Protein AF-K2DMP3-F1 (afdb_monomer)

Secondary structure (DSSP, 8-state):
--HHHHHHHHHHHHHHHHHHHHHHHHHHHTTT---GGGHHHHHHHHHHHHHHHHHHHHHTTTTSSSS--SSHHHHHHHHHHHHHHHHHHHHHHHH--STT-PPPTTHHHHHHHHHHHHHHHHHHHHHHHHHHHHHHHHHTT----------TT--

Radius of gyration: 21.25 Å; Cα contacts (8 Å, |Δi|>4): 105; chains: 1; bounding box: 41×33×73 Å

pLDDT: mean 81.68, std 12.99, range [41.28, 95.75]

Mean predicted aligned error: 9.24 Å

Sequence (155 aa):
MTKIFRSFVVFLFDLSALVFAWVGGFLLRFNFDWPANFVSVMAWGLIFLLPAHAVACRIAGLYRGIWMFASLPDLKRVLRAVGLSTVALLVFIAFYRLEHQVVPRSLLVLYPMLMMLYMGGGRAAYRMWKEHRLYGGLIAQGKPVVIVGAGRGGA

Structure (mmCIF, N/CA/C/O backbone):
data_AF-K2DMP3-F1
#
_entry.id   AF-K2DMP3-F1
#
loop_
_atom_site.group_PDB
_atom_site.id
_atom_site.type_symbol
_atom_site.label_atom_id
_atom_site.label_alt_id
_atom_site.label_comp_id
_atom_site.label_asym_id
_atom_site.label_entity_id
_atom_site.label_seq_id
_atom_site.pdbx_PDB_ins_code
_atom_site.Cartn_x
_atom_site.Cartn_y
_atom_site.Cartn_z
_atom_site.occupancy
_atom_site.B_iso_or_equiv
_atom_site.auth_seq_id
_atom_site.auth_comp_id
_atom_site.auth_asym_id
_atom_site.auth_atom_id
_atom_site.pdbx_PDB_model_num
ATOM 1 N N . MET A 1 1 ? -26.287 0.561 8.536 1.00 57.09 1 MET A N 1
ATOM 2 C CA . MET A 1 1 ? -25.257 -0.060 7.665 1.00 57.09 1 MET A CA 1
ATOM 3 C C . MET A 1 1 ? -25.001 -1.482 8.134 1.00 57.09 1 MET A C 1
ATOM 5 O O . MET A 1 1 ? -24.601 -1.664 9.280 1.00 57.09 1 MET A O 1
ATOM 9 N N . THR A 1 2 ? -25.251 -2.473 7.281 1.00 73.00 2 THR A N 1
ATOM 10 C CA . THR A 1 2 ? -24.990 -3.890 7.573 1.00 73.00 2 THR A CA 1
ATOM 11 C C . THR A 1 2 ? -23.489 -4.129 7.795 1.00 73.00 2 THR A C 1
ATOM 13 O O . THR A 1 2 ? -22.647 -3.448 7.205 1.00 73.00 2 THR A O 1
ATOM 16 N N . LYS A 1 3 ? -23.126 -5.082 8.670 1.00 70.00 3 LYS A N 1
ATOM 17 C CA . LYS A 1 3 ? -21.716 -5.413 8.976 1.00 70.00 3 LYS A CA 1
ATOM 18 C C . LYS A 1 3 ? -20.908 -5.742 7.709 1.00 70.00 3 LYS A C 1
ATOM 20 O O . LYS A 1 3 ? -19.757 -5.337 7.604 1.00 70.00 3 LYS A O 1
ATOM 25 N N . ILE A 1 4 ? -21.552 -6.389 6.738 1.00 75.44 4 ILE A N 1
ATOM 26 C CA . ILE A 1 4 ? -20.982 -6.772 5.438 1.00 75.44 4 ILE A CA 1
ATOM 27 C C . ILE A 1 4 ? -20.533 -5.546 4.636 1.00 75.44 4 ILE A C 1
ATOM 29 O O . ILE A 1 4 ? -19.403 -5.514 4.157 1.00 75.44 4 ILE A O 1
ATOM 33 N N . PHE A 1 5 ? -21.372 -4.508 4.549 1.00 79.31 5 PHE A N 1
ATOM 34 C CA . PHE A 1 5 ? -21.039 -3.296 3.798 1.00 79.31 5 PHE A CA 1
ATOM 35 C C . PHE A 1 5 ? -19.808 -2.590 4.382 1.00 79.31 5 PHE A C 1
ATOM 37 O O . PHE A 1 5 ? -18.927 -2.150 3.652 1.00 79.31 5 PHE A O 1
ATOM 44 N N . ARG A 1 6 ? -19.697 -2.536 5.716 1.00 77.44 6 ARG A N 1
ATOM 45 C CA . ARG A 1 6 ? -18.525 -1.951 6.384 1.00 77.44 6 ARG A CA 1
ATOM 46 C C . ARG A 1 6 ? -17.246 -2.730 6.082 1.00 77.44 6 ARG A C 1
ATOM 48 O O . ARG A 1 6 ? -16.238 -2.117 5.756 1.00 77.44 6 ARG A O 1
ATOM 55 N N . SER A 1 7 ? -17.288 -4.060 6.159 1.00 79.25 7 SER A N 1
ATOM 56 C CA . SER A 1 7 ? -16.135 -4.901 5.814 1.00 79.25 7 SER A CA 1
ATOM 57 C C . SER A 1 7 ? -15.715 -4.738 4.356 1.00 79.25 7 SER A C 1
ATOM 59 O O . SER A 1 7 ? -14.522 -4.703 4.077 1.00 79.25 7 SER A O 1
ATOM 61 N N . PHE A 1 8 ? -16.678 -4.589 3.443 1.00 83.62 8 PHE A N 1
ATOM 62 C CA . PHE A 1 8 ? -16.402 -4.369 2.027 1.00 83.62 8 PHE A CA 1
ATOM 63 C C . PHE A 1 8 ? -15.705 -3.027 1.766 1.00 83.62 8 PHE A C 1
ATOM 65 O O . PHE A 1 8 ? -14.707 -2.985 1.055 1.00 83.62 8 PHE A O 1
ATOM 72 N N . VAL A 1 9 ? -16.158 -1.943 2.404 1.00 85.69 9 VAL A N 1
ATOM 73 C CA . VAL A 1 9 ? -15.503 -0.627 2.293 1.00 85.69 9 VAL A CA 1
ATOM 74 C C . VAL A 1 9 ? -14.067 -0.666 2.823 1.00 85.69 9 VAL A C 1
ATOM 76 O O . VAL A 1 9 ? -13.165 -0.132 2.186 1.00 85.69 9 VAL A O 1
ATOM 79 N N . VAL A 1 10 ? -13.826 -1.334 3.958 1.00 84.44 10 VAL A N 1
ATOM 80 C CA . VAL A 1 10 ? -12.463 -1.484 4.501 1.00 84.44 10 VAL A CA 1
ATOM 81 C C . VAL A 1 10 ? -11.589 -2.321 3.565 1.00 84.44 10 VAL A C 1
ATOM 83 O O . VAL A 1 10 ? -10.424 -1.998 3.368 1.00 84.44 10 VAL A O 1
ATOM 86 N N . PHE A 1 11 ? -12.148 -3.362 2.947 1.00 86.88 11 PHE A N 1
ATOM 87 C CA . PHE A 1 11 ? -11.437 -4.164 1.955 1.00 86.88 11 PHE A CA 1
ATOM 88 C C . PHE A 1 11 ? -11.033 -3.343 0.725 1.00 8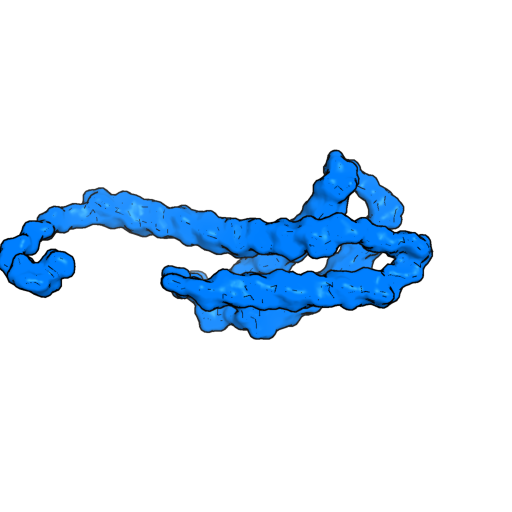6.88 11 PHE A C 1
ATOM 90 O O . PHE A 1 11 ? -9.885 -3.412 0.29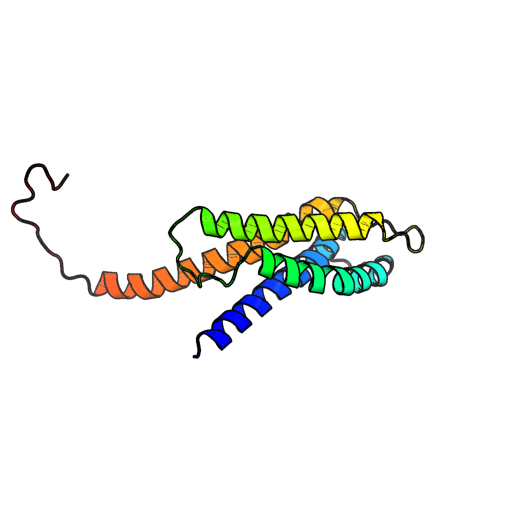8 1.00 86.88 11 PHE A O 1
ATOM 97 N N . LEU A 1 12 ? -11.936 -2.513 0.196 1.00 90.00 12 LEU A N 1
ATOM 98 C CA . LEU A 1 12 ? -11.617 -1.602 -0.905 1.00 90.00 12 LEU A CA 1
ATOM 99 C C . LEU A 1 12 ? -10.540 -0.579 -0.519 1.00 90.00 12 LEU A C 1
ATOM 101 O O . LEU A 1 12 ? -9.636 -0.322 -1.310 1.00 90.00 12 LEU A O 1
ATOM 105 N N . PHE A 1 13 ? -10.599 -0.036 0.700 1.00 90.38 13 PHE A N 1
ATOM 106 C CA . PHE A 1 13 ? -9.561 0.854 1.222 1.00 90.38 13 PHE A CA 1
ATOM 107 C C . PHE A 1 13 ? -8.192 0.157 1.275 1.00 90.38 13 PHE A C 1
ATOM 109 O O . PHE A 1 13 ? -7.194 0.710 0.815 1.00 90.38 13 PHE A O 1
ATOM 116 N N . ASP A 1 14 ? -8.137 -1.083 1.759 1.00 90.25 14 ASP A N 1
ATOM 117 C CA . ASP A 1 14 ? -6.892 -1.854 1.798 1.00 90.25 14 ASP A CA 1
ATOM 118 C C . ASP A 1 14 ? -6.365 -2.168 0.386 1.00 90.25 14 ASP A C 1
ATOM 120 O O . ASP A 1 14 ? -5.169 -2.048 0.140 1.00 90.25 14 ASP A O 1
ATOM 124 N N . LEU A 1 15 ? -7.240 -2.476 -0.579 1.00 92.50 15 LEU A N 1
ATOM 125 C CA . LEU A 1 15 ? -6.834 -2.639 -1.981 1.00 92.50 15 LEU A CA 1
ATOM 126 C C . LEU A 1 15 ? -6.292 -1.341 -2.589 1.00 92.50 15 LEU A C 1
ATOM 128 O O . LEU A 1 15 ? -5.300 -1.376 -3.317 1.00 92.50 15 LEU A O 1
ATOM 132 N N . SER A 1 16 ? -6.894 -0.191 -2.274 1.00 94.44 16 SER A N 1
ATOM 133 C CA . SER A 1 16 ? -6.366 1.099 -2.731 1.00 94.44 16 SER A CA 1
ATOM 134 C C . SER A 1 16 ? -4.990 1.414 -2.145 1.00 94.44 16 SER A C 1
ATOM 136 O O . SER A 1 16 ? -4.197 2.082 -2.806 1.00 94.44 16 SER A O 1
ATOM 138 N N . ALA A 1 17 ? -4.660 0.873 -0.966 1.00 94.06 17 ALA A N 1
ATOM 139 C CA . ALA A 1 17 ? -3.341 1.031 -0.361 1.00 94.06 17 ALA A CA 1
ATOM 140 C C . ALA A 1 17 ? -2.240 0.409 -1.226 1.00 94.06 17 ALA A C 1
ATOM 142 O O . ALA A 1 17 ? -1.161 0.984 -1.351 1.00 94.06 17 ALA A O 1
ATOM 143 N N . LEU A 1 18 ? -2.518 -0.736 -1.857 1.00 95.31 18 LEU A N 1
ATOM 144 C CA . LEU A 1 18 ? -1.595 -1.361 -2.800 1.00 95.31 18 LEU A CA 1
ATOM 145 C C . LEU A 1 18 ? -1.374 -0.489 -4.028 1.00 95.31 18 LEU A C 1
ATOM 147 O O . LEU A 1 18 ? -0.231 -0.267 -4.419 1.00 95.31 18 LEU A O 1
ATOM 151 N N . VAL A 1 19 ? -2.457 0.004 -4.634 1.00 95.19 19 VAL A N 1
ATOM 152 C CA . VAL A 1 19 ? -2.369 0.855 -5.829 1.00 95.19 19 VAL A CA 1
ATOM 153 C C . VAL A 1 19 ? -1.572 2.116 -5.503 1.00 95.19 19 VAL A C 1
ATOM 155 O O . VAL A 1 19 ? -0.656 2.474 -6.240 1.00 95.19 19 VAL A O 1
ATOM 158 N N . PHE A 1 20 ? -1.862 2.732 -4.356 1.00 95.75 20 PHE A N 1
ATOM 159 C CA . PHE A 1 20 ? -1.135 3.885 -3.843 1.00 95.75 20 PHE A CA 1
ATOM 160 C C . PHE A 1 20 ? 0.349 3.579 -3.610 1.00 95.75 20 PHE A C 1
ATOM 162 O O . PHE A 1 20 ? 1.201 4.340 -4.052 1.00 95.75 20 PHE A O 1
ATOM 169 N N . ALA A 1 21 ? 0.683 2.466 -2.954 1.00 95.50 21 ALA A N 1
ATOM 170 C CA . ALA A 1 21 ? 2.068 2.110 -2.662 1.00 95.50 21 ALA A CA 1
ATOM 171 C C . ALA A 1 21 ? 2.863 1.745 -3.922 1.00 95.50 21 ALA A C 1
ATOM 173 O O . ALA A 1 21 ? 4.036 2.098 -4.036 1.00 95.50 21 ALA A O 1
ATOM 174 N N . TRP A 1 22 ? 2.233 1.059 -4.875 1.00 94.81 22 TRP A N 1
ATOM 175 C CA . TRP A 1 22 ? 2.854 0.689 -6.139 1.00 94.81 22 TRP A CA 1
ATOM 176 C C . TRP A 1 22 ? 3.100 1.923 -7.004 1.00 94.81 22 TRP A C 1
ATOM 178 O O . TRP A 1 22 ? 4.250 2.269 -7.266 1.00 94.81 22 TRP A O 1
ATOM 188 N N . VAL A 1 23 ? 2.040 2.647 -7.371 1.00 93.69 23 VAL A N 1
ATOM 189 C CA . VAL A 1 23 ? 2.140 3.835 -8.231 1.00 93.69 23 VAL A CA 1
ATOM 190 C C . VAL A 1 23 ? 2.926 4.946 -7.537 1.00 93.69 23 VAL A C 1
ATOM 192 O O . VAL A 1 23 ? 3.832 5.521 -8.132 1.00 93.69 23 VAL A O 1
ATOM 195 N N . GLY A 1 24 ? 2.648 5.202 -6.258 1.00 93.25 24 GLY A N 1
ATOM 196 C CA . GLY A 1 24 ? 3.377 6.180 -5.453 1.00 93.25 24 GLY A CA 1
ATOM 197 C C . GLY A 1 24 ? 4.852 5.824 -5.287 1.00 93.25 24 GLY A C 1
ATOM 198 O O . GLY A 1 24 ? 5.694 6.716 -5.307 1.00 93.25 24 GLY A O 1
ATOM 199 N N . GLY A 1 25 ? 5.197 4.536 -5.207 1.00 93.56 25 GLY A N 1
ATOM 200 C CA . GLY A 1 25 ? 6.586 4.081 -5.192 1.00 93.56 25 GLY A CA 1
ATOM 201 C C . GLY A 1 25 ? 7.331 4.417 -6.486 1.00 93.56 25 GLY A C 1
ATOM 202 O O . GLY A 1 25 ? 8.477 4.864 -6.426 1.00 93.56 25 GLY A O 1
ATOM 203 N N . PHE A 1 26 ? 6.682 4.259 -7.645 1.00 91.88 26 PHE A N 1
ATOM 204 C CA . PHE A 1 26 ? 7.240 4.685 -8.933 1.00 91.88 26 PHE A CA 1
ATOM 205 C C . PHE A 1 26 ? 7.367 6.206 -9.007 1.00 91.88 26 PHE A C 1
ATOM 207 O O . PHE A 1 26 ? 8.450 6.702 -9.303 1.00 91.88 26 PHE A O 1
ATOM 214 N N . LEU A 1 27 ? 6.315 6.949 -8.661 1.00 92.56 27 LEU A N 1
ATOM 215 C CA . LEU A 1 27 ? 6.352 8.411 -8.678 1.00 92.56 27 LEU A CA 1
ATOM 216 C C . LEU A 1 27 ? 7.464 8.953 -7.772 1.00 92.56 27 LEU A C 1
ATOM 218 O O . LEU A 1 27 ? 8.297 9.721 -8.235 1.00 92.56 27 LEU A O 1
ATOM 222 N N . LEU A 1 28 ? 7.572 8.493 -6.523 1.00 92.62 28 LEU A N 1
ATOM 223 C CA . LEU A 1 28 ? 8.653 8.916 -5.624 1.00 92.62 28 LEU A CA 1
ATOM 224 C C . LEU A 1 28 ? 10.039 8.546 -6.163 1.00 92.62 28 LEU A C 1
ATOM 226 O O . LEU A 1 28 ? 10.989 9.309 -6.008 1.0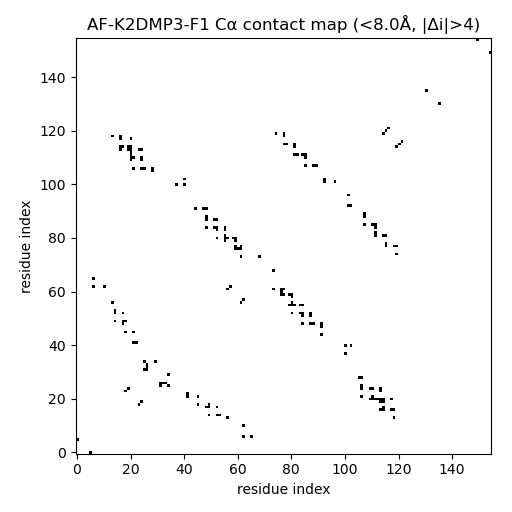0 92.62 28 LEU A O 1
ATOM 230 N N . ARG A 1 29 ? 10.169 7.393 -6.826 1.00 90.94 29 ARG A N 1
ATOM 231 C CA . ARG A 1 29 ? 11.436 6.954 -7.421 1.00 90.94 29 ARG A CA 1
ATOM 232 C C . ARG A 1 29 ? 11.861 7.805 -8.623 1.00 90.94 29 ARG A C 1
ATOM 234 O O . ARG A 1 29 ? 13.064 7.923 -8.875 1.00 90.94 29 ARG A O 1
ATOM 241 N N . PHE A 1 30 ? 10.907 8.359 -9.359 1.00 89.62 30 PHE A N 1
ATOM 242 C CA . PHE A 1 30 ? 11.141 9.184 -10.543 1.00 89.62 30 PHE A CA 1
ATOM 243 C C . PHE A 1 30 ? 10.893 10.679 -10.279 1.00 89.62 30 PHE A C 1
ATOM 245 O O . PHE A 1 30 ? 10.708 11.437 -11.217 1.00 89.62 30 PHE A O 1
ATOM 252 N N . ASN A 1 31 ? 10.931 11.133 -9.017 1.00 89.44 31 ASN A N 1
ATOM 253 C CA .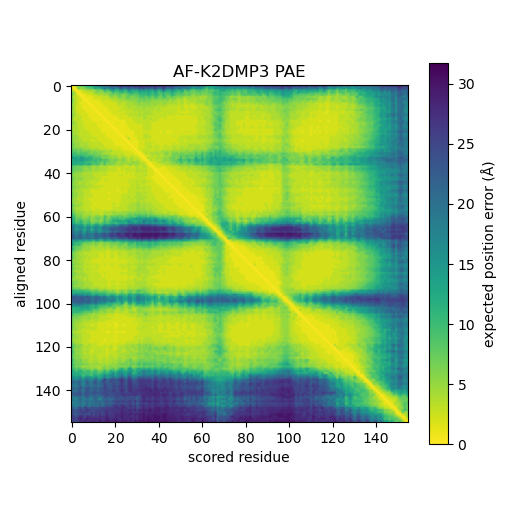 ASN A 1 31 ? 10.709 12.540 -8.635 1.00 89.44 31 ASN A CA 1
ATOM 254 C C . ASN A 1 31 ? 9.382 13.125 -9.158 1.00 89.44 31 ASN A C 1
ATOM 256 O O . ASN A 1 31 ? 9.326 14.271 -9.589 1.00 89.44 31 ASN A O 1
ATOM 260 N N . PHE A 1 32 ? 8.316 12.326 -9.109 1.00 89.88 32 PHE A N 1
ATOM 261 C CA . PHE A 1 32 ? 6.983 12.611 -9.651 1.00 89.88 32 PHE A CA 1
ATOM 262 C C . PHE A 1 32 ? 6.921 12.778 -11.173 1.00 89.88 32 PHE A C 1
ATOM 264 O O . PHE A 1 32 ? 5.881 13.176 -11.693 1.00 89.88 32 PHE A O 1
ATOM 271 N N . ASP A 1 33 ? 7.981 12.406 -11.888 1.00 89.81 33 ASP A N 1
ATOM 272 C CA . ASP A 1 33 ? 7.942 12.266 -13.337 1.00 89.81 33 ASP A CA 1
ATOM 273 C C . ASP A 1 33 ? 7.292 10.935 -13.740 1.00 89.81 33 ASP A C 1
ATOM 275 O O . ASP A 1 33 ? 7.399 9.929 -13.026 1.00 89.81 33 ASP A O 1
ATOM 279 N N . TRP A 1 34 ? 6.596 10.924 -14.878 1.00 84.75 34 TRP A N 1
ATOM 280 C CA . TRP A 1 34 ? 5.879 9.746 -15.359 1.00 84.75 34 TRP A CA 1
ATOM 281 C C . TRP A 1 34 ? 6.808 8.848 -16.189 1.00 84.75 34 TRP A C 1
ATOM 283 O O . TRP A 1 34 ? 7.184 9.204 -17.309 1.00 84.75 34 TRP A O 1
ATOM 293 N N . PRO A 1 35 ? 7.162 7.646 -15.703 1.00 83.56 35 PRO A N 1
ATOM 294 C CA . PRO A 1 35 ? 8.160 6.825 -16.366 1.00 83.56 35 PRO A CA 1
ATOM 295 C C . PRO A 1 35 ? 7.530 6.040 -17.527 1.00 83.56 35 PRO A C 1
ATOM 297 O O . PRO A 1 35 ? 7.132 4.889 -17.357 1.00 83.56 35 PRO A O 1
ATOM 300 N N . ALA A 1 36 ? 7.477 6.637 -18.723 1.00 84.56 36 ALA A N 1
ATOM 301 C CA . ALA A 1 36 ? 6.880 6.033 -19.926 1.00 84.56 36 ALA A CA 1
ATOM 302 C C . ALA A 1 36 ? 7.401 4.612 -20.214 1.00 84.56 36 ALA A C 1
ATOM 304 O O . ALA A 1 36 ? 6.627 3.712 -20.535 1.00 84.56 36 ALA A O 1
ATOM 305 N N . ASN A 1 37 ? 8.699 4.388 -19.996 1.00 85.12 37 ASN A N 1
ATOM 306 C CA . ASN A 1 37 ? 9.329 3.086 -20.201 1.00 85.12 37 ASN A CA 1
ATOM 307 C C . ASN A 1 37 ? 8.831 2.016 -19.222 1.00 85.12 37 ASN A C 1
ATOM 309 O O . ASN A 1 37 ? 8.851 0.850 -19.574 1.00 85.12 37 ASN A O 1
ATOM 313 N N . PHE A 1 38 ? 8.361 2.385 -18.027 1.00 85.81 38 PHE A N 1
ATOM 314 C CA . PHE A 1 38 ? 7.951 1.447 -16.976 1.00 85.81 38 PHE A CA 1
ATOM 315 C C . PHE A 1 38 ? 6.430 1.247 -16.893 1.00 85.81 38 PHE A C 1
ATOM 317 O O . PHE A 1 38 ? 5.962 0.513 -16.024 1.00 85.81 38 PHE A O 1
ATOM 324 N N . VAL A 1 39 ? 5.642 1.862 -17.783 1.00 87.38 39 VAL A N 1
ATOM 325 C CA . VAL A 1 39 ? 4.168 1.785 -17.758 1.00 87.38 39 VAL A CA 1
ATOM 326 C C . VAL A 1 39 ? 3.672 0.344 -17.893 1.00 87.38 39 VAL A C 1
ATOM 328 O O . VAL A 1 39 ? 2.769 -0.071 -17.168 1.00 87.38 39 VAL A O 1
ATOM 331 N N . SER A 1 40 ? 4.292 -0.442 -18.772 1.00 88.50 40 SER A N 1
ATOM 332 C CA . SER A 1 40 ? 3.998 -1.869 -18.949 1.00 88.50 40 SER A CA 1
ATOM 333 C C . SER A 1 40 ? 4.265 -2.654 -17.662 1.00 88.50 40 SER A C 1
ATOM 335 O O . SER A 1 40 ? 3.400 -3.398 -17.205 1.00 88.50 40 SER A O 1
ATOM 337 N N . VAL A 1 41 ? 5.412 -2.423 -17.017 1.00 89.00 41 VAL A N 1
ATOM 338 C CA . VAL A 1 41 ? 5.765 -3.033 -15.723 1.00 89.00 41 VAL A CA 1
ATOM 339 C C . VAL A 1 41 ? 4.787 -2.622 -14.624 1.00 89.00 41 VAL A C 1
ATOM 341 O O . VAL A 1 41 ? 4.377 -3.453 -13.815 1.00 89.00 41 VAL A O 1
ATOM 344 N N . MET A 1 42 ? 4.379 -1.351 -14.597 1.00 89.81 42 MET A N 1
ATOM 345 C CA . MET A 1 42 ? 3.396 -0.846 -13.642 1.00 89.81 42 MET A CA 1
ATOM 346 C C . MET A 1 42 ? 2.040 -1.533 -13.829 1.00 89.81 42 MET A C 1
ATOM 348 O O . MET A 1 42 ? 1.455 -1.972 -12.839 1.00 89.81 42 MET A O 1
ATOM 352 N N . ALA A 1 43 ? 1.570 -1.675 -15.071 1.00 91.44 43 ALA A N 1
ATOM 353 C CA . ALA A 1 43 ? 0.302 -2.323 -15.397 1.00 91.44 43 ALA A CA 1
ATOM 354 C C . ALA A 1 43 ? 0.317 -3.826 -15.071 1.00 91.44 43 ALA A C 1
ATOM 356 O O . ALA A 1 43 ? -0.549 -4.303 -14.336 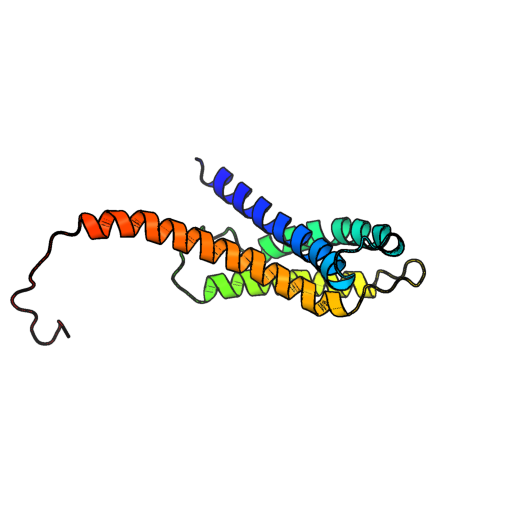1.00 91.44 43 ALA A O 1
ATOM 357 N N . TRP A 1 44 ? 1.329 -4.565 -15.538 1.00 90.75 44 TRP A N 1
ATOM 358 C CA . TRP A 1 44 ? 1.488 -5.991 -15.226 1.00 90.75 44 TRP A CA 1
ATOM 359 C C . TRP A 1 44 ? 1.680 -6.237 -13.730 1.00 90.75 44 TRP A C 1
ATOM 361 O O . TRP A 1 44 ? 1.110 -7.179 -13.177 1.00 90.75 44 TRP A O 1
ATOM 371 N N . GLY A 1 45 ? 2.420 -5.350 -13.064 1.00 90.62 45 GLY A N 1
ATOM 372 C CA . GLY A 1 45 ? 2.573 -5.350 -11.617 1.00 90.62 45 GLY A CA 1
ATOM 373 C C . GLY A 1 45 ? 1.231 -5.210 -10.909 1.00 90.62 45 GLY A C 1
ATOM 374 O O . GLY A 1 45 ? 0.940 -6.006 -10.028 1.00 90.62 45 GLY A O 1
ATOM 375 N N . LEU A 1 46 ? 0.364 -4.279 -11.320 1.00 93.06 46 LEU A N 1
ATOM 376 C CA . LEU A 1 46 ? -0.974 -4.147 -10.731 1.00 93.06 46 LEU A CA 1
ATOM 377 C C . LEU A 1 46 ? -1.830 -5.394 -10.955 1.00 93.06 46 LEU A C 1
ATOM 379 O O . LEU A 1 46 ? -2.446 -5.875 -10.006 1.00 93.06 46 LEU A O 1
ATOM 383 N N . ILE A 1 47 ? -1.839 -5.936 -12.175 1.00 93.94 47 ILE A N 1
ATOM 384 C CA . ILE A 1 47 ? -2.613 -7.138 -12.522 1.00 93.94 47 ILE A CA 1
ATOM 385 C C . ILE A 1 47 ? -2.198 -8.329 -11.649 1.00 93.94 47 ILE A C 1
ATOM 387 O O . ILE A 1 47 ? -3.055 -9.098 -11.219 1.00 93.94 47 ILE A O 1
ATOM 391 N N . PHE A 1 48 ? -0.905 -8.469 -11.349 1.00 93.56 48 PHE A N 1
ATOM 392 C CA . PHE A 1 48 ? -0.390 -9.554 -10.516 1.00 93.56 48 PHE A CA 1
ATOM 393 C C . PHE A 1 48 ? -0.533 -9.280 -9.009 1.00 93.56 48 PHE A C 1
ATOM 395 O O . PHE A 1 48 ? -0.964 -10.142 -8.240 1.00 93.56 48 PHE A O 1
ATOM 402 N N . LEU A 1 49 ? -0.176 -8.075 -8.565 1.00 93.1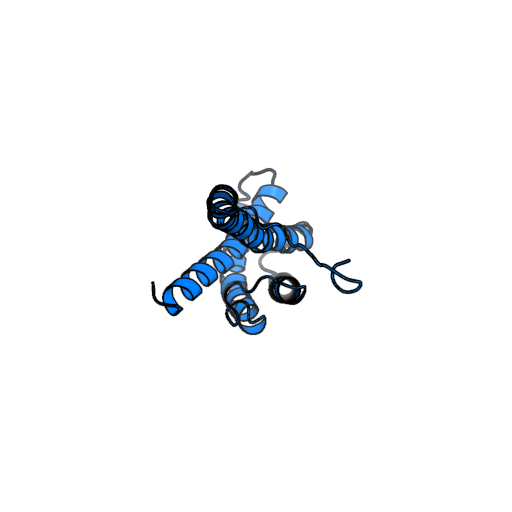9 49 LEU A N 1
ATOM 403 C CA . LEU A 1 49 ? -0.090 -7.728 -7.149 1.00 93.19 49 LEU A CA 1
ATOM 404 C C . LEU A 1 49 ? -1.468 -7.513 -6.518 1.00 93.19 49 LEU A C 1
ATOM 406 O O . LEU A 1 49 ? -1.648 -7.888 -5.362 1.00 93.19 49 LEU A O 1
ATOM 410 N N . LEU A 1 50 ? -2.455 -6.979 -7.249 1.00 93.75 50 LEU A N 1
ATOM 411 C CA . LEU A 1 50 ? -3.821 -6.796 -6.738 1.00 93.75 50 LEU A CA 1
ATOM 412 C C . LEU A 1 50 ? -4.453 -8.100 -6.221 1.00 93.75 50 LEU A C 1
ATOM 414 O O . LEU A 1 50 ? -4.838 -8.136 -5.048 1.00 93.75 50 LEU A O 1
ATOM 418 N N . PRO A 1 51 ? -4.561 -9.181 -7.022 1.00 94.69 51 PRO A N 1
ATOM 419 C CA . PRO A 1 51 ? -5.127 -10.434 -6.536 1.00 94.69 51 PRO A CA 1
ATOM 420 C C . PRO A 1 51 ? -4.252 -11.066 -5.449 1.00 94.69 51 PRO A C 1
ATOM 422 O O . PRO A 1 51 ? -4.787 -11.561 -4.455 1.00 94.69 51 PRO A O 1
ATOM 425 N N . ALA A 1 52 ? -2.921 -10.994 -5.570 1.00 93.75 52 ALA A N 1
ATOM 426 C CA . ALA A 1 52 ? -2.013 -11.519 -4.552 1.00 93.75 52 ALA A CA 1
ATOM 427 C C . ALA A 1 52 ? -2.216 -10.830 -3.191 1.00 93.75 52 ALA A C 1
ATOM 429 O O . ALA A 1 52 ? -2.285 -11.488 -2.151 1.00 93.75 52 ALA A O 1
ATOM 430 N N . HIS A 1 53 ? -2.385 -9.510 -3.188 1.00 93.31 53 HIS A N 1
ATOM 431 C CA . HIS A 1 53 ? -2.640 -8.741 -1.979 1.00 93.31 53 HIS A CA 1
ATOM 432 C C . HIS A 1 53 ? -4.054 -8.941 -1.434 1.00 93.31 53 HIS A C 1
ATOM 434 O O . HIS A 1 53 ? -4.225 -9.062 -0.223 1.00 93.31 53 HIS A O 1
ATOM 440 N N . ALA A 1 54 ? -5.064 -9.061 -2.300 1.00 92.00 54 ALA A N 1
ATOM 441 C CA . ALA A 1 54 ? -6.420 -9.415 -1.883 1.00 92.00 54 ALA A CA 1
ATOM 442 C C . ALA A 1 54 ? -6.428 -10.735 -1.089 1.00 92.00 54 ALA A C 1
ATOM 444 O O . ALA A 1 54 ? -7.038 -10.834 -0.017 1.00 92.00 54 ALA A O 1
ATOM 445 N N . VAL A 1 55 ? -5.692 -11.735 -1.583 1.00 92.75 55 VAL A N 1
ATOM 446 C CA . VAL A 1 55 ? -5.487 -13.017 -0.899 1.00 92.75 55 VAL A CA 1
ATOM 447 C C . VAL A 1 55 ? -4.683 -12.827 0.389 1.00 92.75 55 VAL A C 1
ATOM 449 O O . VAL A 1 55 ? -5.093 -13.334 1.435 1.00 92.75 55 VAL A O 1
ATOM 452 N N . ALA A 1 56 ? -3.602 -12.043 0.365 1.00 91.00 56 ALA A N 1
ATOM 453 C CA . ALA A 1 56 ? -2.793 -11.742 1.547 1.00 91.00 56 ALA A CA 1
ATOM 454 C C . ALA A 1 56 ? -3.614 -11.104 2.681 1.00 91.00 56 ALA A C 1
ATOM 456 O O . ALA A 1 56 ? -3.516 -11.537 3.828 1.00 91.00 56 ALA A O 1
ATOM 457 N N . CYS A 1 57 ? -4.476 -10.133 2.373 1.00 87.88 57 CYS A N 1
ATOM 458 C CA . CYS A 1 57 ? -5.376 -9.492 3.334 1.00 87.88 57 CYS A CA 1
ATOM 459 C C . CYS A 1 57 ? -6.380 -10.482 3.936 1.00 87.88 57 CYS A C 1
ATOM 461 O O . CYS A 1 57 ? -6.685 -10.425 5.134 1.00 87.88 57 CYS A O 1
ATOM 463 N N . ARG A 1 58 ? -6.862 -11.437 3.130 1.00 86.94 58 ARG A N 1
ATOM 464 C CA . ARG A 1 58 ? -7.754 -12.505 3.592 1.00 86.94 58 ARG A CA 1
ATOM 465 C C . ARG A 1 58 ? -7.035 -13.497 4.510 1.00 86.94 58 ARG A C 1
ATOM 467 O O . ARG A 1 58 ? -7.576 -13.817 5.567 1.00 86.94 58 ARG A O 1
ATOM 474 N N . ILE A 1 59 ? -5.820 -13.926 4.155 1.00 86.69 59 ILE A N 1
ATOM 475 C CA . ILE A 1 59 ? -4.975 -14.826 4.965 1.00 86.69 59 ILE A CA 1
ATOM 476 C C . ILE A 1 59 ? -4.568 -14.156 6.281 1.00 86.69 59 ILE A C 1
ATOM 478 O O . ILE A 1 59 ? -4.656 -14.763 7.348 1.00 86.69 59 ILE A O 1
ATOM 482 N N . ALA A 1 60 ? -4.182 -12.880 6.231 1.00 84.50 60 ALA A N 1
ATOM 483 C CA . ALA A 1 60 ? -3.841 -12.093 7.412 1.00 84.50 60 ALA A CA 1
ATOM 484 C C . ALA A 1 60 ? -5.045 -11.861 8.345 1.00 84.50 60 ALA A C 1
ATOM 486 O O . ALA A 1 60 ? -4.871 -11.454 9.495 1.00 84.50 60 ALA A O 1
ATOM 487 N N . GLY A 1 61 ? -6.266 -12.143 7.879 1.00 80.88 61 GLY A N 1
ATOM 488 C CA . GLY A 1 61 ? -7.475 -12.064 8.687 1.00 80.88 61 GLY A CA 1
ATOM 489 C C . GLY A 1 61 ? -7.830 -10.635 9.090 1.00 80.88 61 GLY A C 1
ATOM 490 O O . GLY A 1 61 ? -8.439 -10.453 10.147 1.00 80.88 61 GLY A O 1
ATOM 491 N N . LEU A 1 62 ? -7.481 -9.637 8.263 1.00 73.94 62 LEU A N 1
ATOM 492 C CA . LEU A 1 62 ? -7.720 -8.208 8.530 1.00 73.94 62 LEU A CA 1
ATOM 493 C C . LEU A 1 62 ? -9.188 -7.897 8.867 1.00 73.94 62 LEU A C 1
ATOM 495 O O . LEU A 1 62 ? -9.477 -6.969 9.614 1.00 73.94 62 LEU A O 1
ATOM 499 N N . TYR A 1 63 ? -10.116 -8.709 8.357 1.00 71.38 63 TYR A N 1
ATOM 500 C CA . TYR A 1 63 ? -11.559 -8.477 8.459 1.00 71.38 63 TYR A CA 1
ATOM 501 C C . TYR A 1 63 ? -12.257 -9.292 9.556 1.00 71.38 63 TYR A C 1
ATOM 503 O O . TYR A 1 63 ? -13.452 -9.105 9.778 1.00 71.38 63 TYR A O 1
ATOM 511 N N . ARG A 1 64 ? -11.548 -10.196 10.255 1.00 64.50 64 ARG A N 1
ATOM 512 C CA . ARG A 1 64 ? -12.148 -11.102 11.262 1.00 64.50 64 ARG A CA 1
ATOM 513 C C . ARG A 1 64 ? -12.450 -10.441 12.611 1.00 64.50 64 ARG A C 1
ATOM 515 O O . ARG A 1 64 ? -13.092 -11.050 13.456 1.00 64.50 64 ARG A O 1
ATOM 522 N N . GLY A 1 65 ? -12.034 -9.197 12.811 1.00 58.59 65 GLY A N 1
ATOM 523 C CA . GLY A 1 65 ? -12.344 -8.427 14.008 1.00 58.59 65 GLY A CA 1
ATOM 524 C C . GLY A 1 65 ? -12.349 -6.960 13.648 1.00 58.59 65 GLY A C 1
ATOM 525 O O . GLY A 1 65 ? -11.305 -6.321 13.695 1.00 58.59 65 GLY A O 1
ATOM 526 N N . ILE A 1 66 ? -13.507 -6.451 13.225 1.00 58.78 66 ILE A N 1
ATOM 527 C CA . ILE A 1 66 ? -13.695 -5.044 12.873 1.00 58.78 66 ILE A CA 1
ATOM 528 C C . ILE A 1 66 ? -13.333 -4.209 14.108 1.00 58.78 66 ILE A C 1
ATOM 530 O O . ILE A 1 66 ? -14.140 -4.055 15.020 1.00 58.78 66 ILE A O 1
ATOM 534 N N . TRP A 1 67 ? -12.113 -3.669 14.111 1.00 57.78 67 TRP A N 1
ATOM 535 C CA . TRP A 1 67 ? -11.746 -2.478 14.868 1.00 57.78 67 TRP A CA 1
ATOM 536 C C . TRP A 1 67 ? -11.807 -2.577 16.402 1.00 57.78 67 TRP A C 1
ATOM 538 O O . TRP A 1 67 ? -12.043 -1.570 17.068 1.00 57.78 67 TRP A O 1
ATOM 548 N N . MET A 1 68 ? -11.546 -3.750 16.991 1.00 46.28 68 MET A N 1
ATOM 549 C CA . MET A 1 68 ? -11.285 -3.828 18.436 1.00 46.28 68 MET A CA 1
ATOM 550 C C . MET A 1 68 ? -9.804 -3.531 18.701 1.00 46.28 68 MET A C 1
ATOM 552 O O . MET A 1 68 ? -8.966 -4.418 18.851 1.00 46.28 68 MET A O 1
ATOM 556 N N . PHE A 1 69 ? -9.472 -2.245 18.665 1.00 43.41 69 PHE A N 1
ATOM 557 C CA . PHE A 1 69 ? -8.151 -1.741 18.998 1.00 43.41 69 PHE A CA 1
ATOM 558 C C . PHE A 1 69 ? -7.947 -1.762 20.522 1.00 43.41 69 PHE A C 1
ATOM 560 O O . PHE A 1 69 ? -8.365 -0.845 21.223 1.00 43.41 69 PHE A O 1
ATOM 567 N N . ALA A 1 70 ? -7.250 -2.780 21.019 1.00 41.28 70 ALA A N 1
ATOM 568 C CA . ALA A 1 70 ? -6.587 -2.712 22.322 1.00 41.28 70 ALA A CA 1
ATOM 569 C C . ALA A 1 70 ? -5.127 -3.205 22.293 1.00 41.28 70 ALA A C 1
ATOM 571 O O . ALA A 1 70 ? -4.456 -3.115 23.313 1.00 41.28 70 ALA A O 1
ATOM 572 N N . SER A 1 71 ? -4.601 -3.755 21.184 1.00 57.31 71 SER A N 1
ATOM 573 C CA . SER A 1 71 ? -3.377 -4.562 21.296 1.00 57.31 71 SER A CA 1
ATOM 574 C C . SER A 1 71 ? -2.537 -4.740 20.014 1.00 57.31 71 SER A C 1
ATOM 576 O O . SER A 1 71 ? -3.016 -4.623 18.883 1.00 57.31 71 SER A O 1
ATOM 578 N N . LEU A 1 72 ? -1.272 -5.138 20.233 1.00 63.12 72 LEU A N 1
ATOM 579 C CA . LEU A 1 72 ? -0.281 -5.699 19.290 1.00 63.12 72 LEU A CA 1
ATOM 580 C C . LEU A 1 72 ? -0.817 -6.608 18.147 1.00 63.12 72 LEU A C 1
ATOM 582 O O . LEU A 1 72 ? -0.185 -6.644 17.089 1.00 63.12 72 LEU A O 1
ATOM 586 N N . PRO A 1 73 ? -1.919 -7.377 18.291 1.00 71.31 73 PRO A N 1
ATOM 587 C CA . PRO A 1 73 ? -2.449 -8.239 17.241 1.00 71.31 73 PRO A CA 1
ATOM 588 C C . PRO A 1 73 ? -2.889 -7.522 15.965 1.00 71.31 73 PRO A C 1
ATOM 590 O O . PRO A 1 73 ? -2.733 -8.114 14.902 1.00 71.31 73 PRO A O 1
ATOM 593 N N . ASP A 1 74 ? -3.419 -6.295 16.021 1.00 75.88 74 ASP A N 1
ATOM 594 C CA . ASP A 1 74 ? -3.848 -5.597 14.795 1.00 75.88 74 ASP A CA 1
ATOM 595 C C . ASP A 1 74 ? -2.644 -5.186 13.941 1.00 75.88 74 ASP A C 1
ATOM 597 O O . ASP A 1 74 ? -2.570 -5.510 12.755 1.00 75.88 74 ASP A O 1
ATOM 601 N N . LEU A 1 75 ? -1.620 -4.625 14.591 1.00 77.12 75 LEU A N 1
ATOM 602 C CA . LEU A 1 75 ? -0.339 -4.334 13.956 1.00 77.12 75 LEU A CA 1
ATOM 603 C C . LEU A 1 75 ? 0.290 -5.605 13.368 1.00 77.12 75 LEU A C 1
ATOM 605 O O . LEU A 1 75 ? 0.738 -5.593 12.227 1.00 77.12 75 LEU A O 1
ATOM 609 N N . LYS A 1 76 ? 0.255 -6.733 14.094 1.00 83.19 76 LYS A N 1
ATOM 610 C CA . LYS A 1 76 ? 0.725 -8.031 13.573 1.00 83.19 76 LYS A CA 1
ATOM 611 C C . LYS A 1 76 ? -0.037 -8.471 12.320 1.00 83.19 76 LYS A C 1
ATOM 613 O O . LYS A 1 76 ? 0.571 -9.068 11.435 1.00 83.19 76 LYS A O 1
ATOM 618 N N . ARG A 1 77 ? -1.343 -8.208 12.220 1.00 86.44 77 ARG A N 1
ATOM 619 C CA . ARG A 1 77 ? -2.137 -8.535 11.022 1.00 86.44 77 ARG A CA 1
ATOM 620 C C . ARG A 1 77 ? -1.746 -7.658 9.837 1.00 86.44 77 ARG A C 1
ATOM 622 O O . ARG A 1 77 ? -1.518 -8.201 8.760 1.00 86.44 77 ARG A O 1
ATOM 629 N N . VAL A 1 78 ? -1.608 -6.345 10.039 1.00 88.12 78 VAL A N 1
ATOM 630 C CA . VAL A 1 78 ? -1.132 -5.424 8.991 1.00 88.12 78 VAL A CA 1
ATOM 631 C C . VAL A 1 78 ? 0.269 -5.825 8.535 1.00 88.12 78 VAL A C 1
ATOM 633 O O . VAL A 1 78 ? 0.482 -6.019 7.344 1.00 88.12 78 VAL A O 1
ATOM 636 N N . LEU A 1 79 ? 1.194 -6.073 9.466 1.00 89.88 79 LEU A N 1
ATOM 637 C CA . LEU A 1 79 ? 2.547 -6.540 9.153 1.00 89.88 79 LEU A CA 1
ATOM 638 C C . LEU A 1 79 ? 2.545 -7.855 8.365 1.00 89.88 79 LEU A C 1
ATOM 640 O O . LEU A 1 79 ? 3.304 -7.990 7.412 1.00 89.88 79 LEU A O 1
ATOM 644 N N . ARG A 1 80 ? 1.673 -8.813 8.709 1.00 90.94 80 ARG A N 1
ATOM 645 C CA . ARG A 1 80 ? 1.513 -10.054 7.933 1.00 90.94 80 ARG A CA 1
ATOM 646 C C . ARG A 1 80 ? 1.005 -9.784 6.518 1.00 90.94 80 ARG A C 1
ATOM 648 O O . ARG A 1 80 ? 1.546 -10.358 5.581 1.00 90.94 80 ARG A O 1
ATOM 655 N N . ALA A 1 81 ? 0.003 -8.921 6.348 1.00 91.44 81 ALA A N 1
ATOM 656 C CA . ALA A 1 81 ? -0.523 -8.573 5.026 1.00 91.44 81 ALA A CA 1
ATOM 657 C C . ALA A 1 81 ? 0.528 -7.858 4.159 1.00 91.44 81 ALA A C 1
ATOM 659 O O . ALA A 1 81 ? 0.713 -8.214 2.996 1.00 91.44 81 ALA A O 1
ATOM 660 N N . VAL A 1 82 ? 1.256 -6.901 4.742 1.00 93.25 82 VAL A N 1
ATOM 661 C CA . VAL A 1 82 ? 2.357 -6.181 4.084 1.00 93.25 82 VAL A CA 1
ATOM 662 C C . VAL A 1 82 ? 3.493 -7.139 3.732 1.00 93.25 82 VAL A C 1
ATOM 664 O O . VAL A 1 82 ? 3.960 -7.137 2.596 1.00 93.25 82 VAL A O 1
ATOM 667 N N . GLY A 1 83 ? 3.896 -8.008 4.661 1.00 93.81 83 GLY A N 1
ATOM 668 C CA . GLY A 1 83 ? 4.939 -9.008 4.440 1.00 93.81 83 GLY A CA 1
ATOM 669 C C . GLY A 1 83 ? 4.586 -9.974 3.310 1.00 93.81 83 GLY A C 1
ATOM 670 O O . GLY A 1 83 ? 5.369 -10.132 2.379 1.00 93.81 83 GLY A O 1
ATOM 671 N N . LEU A 1 84 ? 3.378 -10.544 3.323 1.00 94.25 84 LEU A N 1
ATOM 672 C CA . LEU A 1 84 ? 2.891 -11.412 2.244 1.00 94.25 84 LEU A CA 1
ATOM 673 C C . LEU A 1 84 ? 2.833 -10.679 0.897 1.00 94.25 84 LEU A C 1
ATOM 675 O O . LEU A 1 84 ? 3.241 -11.232 -0.121 1.00 94.25 84 LEU A O 1
ATOM 679 N N . SER A 1 85 ? 2.390 -9.419 0.884 1.00 92.75 85 SER A N 1
ATOM 680 C CA . SER A 1 85 ? 2.392 -8.614 -0.339 1.00 92.75 85 SER A CA 1
ATOM 681 C C . SER A 1 85 ? 3.802 -8.295 -0.838 1.00 92.75 85 SER A C 1
ATOM 683 O O . SER A 1 85 ? 4.012 -8.202 -2.042 1.00 92.75 85 SER A O 1
ATOM 685 N N . THR A 1 86 ? 4.766 -8.140 0.068 1.00 93.19 86 THR A N 1
ATOM 686 C CA . THR A 1 86 ? 6.176 -7.907 -0.273 1.00 93.19 86 THR A CA 1
ATOM 687 C C . THR A 1 86 ? 6.810 -9.169 -0.845 1.00 93.19 86 THR A C 1
ATOM 689 O O . THR A 1 86 ? 7.553 -9.099 -1.817 1.00 93.19 86 THR A O 1
ATOM 692 N N . VAL A 1 87 ? 6.466 -10.342 -0.308 1.00 94.69 87 VAL A N 1
ATOM 693 C CA . VAL A 1 87 ? 6.858 -11.629 -0.899 1.00 94.69 87 VAL A CA 1
ATOM 694 C C . VAL A 1 87 ? 6.272 -11.771 -2.303 1.00 94.69 87 VAL A C 1
ATOM 696 O O . VAL A 1 87 ? 6.997 -12.143 -3.220 1.00 94.69 87 VAL A O 1
ATOM 699 N N . ALA A 1 88 ? 5.003 -11.405 -2.511 1.00 93.56 88 ALA A N 1
ATOM 700 C CA . ALA A 1 88 ? 4.408 -11.390 -3.848 1.00 93.56 88 ALA A CA 1
ATOM 701 C C . ALA A 1 88 ? 5.155 -10.443 -4.805 1.00 93.56 88 ALA A C 1
ATOM 703 O O . ALA A 1 88 ? 5.382 -10.801 -5.957 1.00 93.56 88 ALA A O 1
ATOM 704 N N . LEU A 1 89 ? 5.607 -9.280 -4.324 1.00 92.62 89 LEU A N 1
ATOM 705 C CA . LEU A 1 89 ? 6.464 -8.376 -5.094 1.00 92.62 89 LEU A CA 1
ATOM 706 C C . LEU A 1 89 ? 7.819 -9.007 -5.444 1.00 92.62 89 LEU A C 1
ATOM 708 O O . LEU A 1 89 ? 8.263 -8.894 -6.582 1.00 92.62 89 LEU A O 1
ATOM 712 N N . LEU A 1 90 ? 8.470 -9.697 -4.506 1.00 92.06 90 LEU A N 1
ATOM 713 C CA . LEU A 1 90 ? 9.731 -10.398 -4.772 1.00 92.06 90 LEU A CA 1
ATOM 714 C C . LEU A 1 90 ? 9.559 -11.493 -5.827 1.00 92.06 90 LEU A C 1
ATOM 716 O O . LEU A 1 90 ? 10.380 -11.602 -6.735 1.00 92.06 90 LEU A O 1
ATOM 720 N N . VAL A 1 91 ? 8.473 -12.264 -5.734 1.00 91.75 91 VAL A N 1
ATOM 721 C CA . VAL A 1 91 ? 8.102 -13.268 -6.739 1.00 91.75 91 VAL A CA 1
ATOM 722 C C . VAL A 1 91 ? 7.883 -12.590 -8.090 1.00 91.75 91 VAL A C 1
ATOM 724 O O . VAL A 1 91 ? 8.492 -12.998 -9.074 1.00 91.75 91 VAL A O 1
ATOM 727 N N . PHE A 1 92 ? 7.098 -11.512 -8.138 1.00 90.50 92 PHE A N 1
ATOM 728 C CA . PHE A 1 92 ? 6.882 -10.749 -9.365 1.00 90.50 92 PHE A CA 1
ATOM 729 C C . PHE A 1 92 ? 8.209 -10.311 -9.993 1.00 90.50 92 PHE A C 1
ATOM 731 O O . PHE A 1 92 ? 8.445 -10.599 -11.156 1.00 90.50 92 PHE A O 1
ATOM 738 N N . ILE A 1 93 ? 9.118 -9.712 -9.223 1.00 89.06 93 ILE A N 1
ATOM 739 C CA . ILE A 1 93 ? 10.426 -9.256 -9.720 1.00 89.06 93 ILE A CA 1
ATOM 740 C C . ILE A 1 93 ? 11.299 -10.423 -10.207 1.00 89.06 93 ILE A C 1
ATOM 742 O O . ILE A 1 93 ? 12.032 -10.272 -11.180 1.00 89.06 93 ILE A O 1
ATOM 746 N N . ALA A 1 94 ? 11.242 -11.583 -9.548 1.00 87.06 94 ALA A N 1
ATOM 747 C CA . ALA A 1 94 ? 12.039 -12.748 -9.927 1.00 87.06 94 ALA A CA 1
ATOM 748 C C . ALA A 1 94 ? 11.603 -13.349 -11.276 1.00 87.06 94 ALA A C 1
ATOM 750 O O . ALA A 1 94 ? 12.457 -13.751 -12.073 1.00 87.06 94 ALA A O 1
ATOM 751 N N . PHE A 1 95 ? 10.290 -13.397 -11.526 1.00 84.75 95 PHE A N 1
ATOM 752 C CA . PHE A 1 95 ? 9.706 -13.963 -12.745 1.00 84.75 95 PHE A CA 1
ATOM 753 C C . PHE A 1 95 ? 9.564 -12.945 -13.879 1.00 84.75 95 PHE A C 1
ATOM 755 O O . PHE A 1 95 ? 9.639 -13.312 -15.052 1.00 84.75 95 PHE A O 1
ATOM 762 N N . TYR A 1 96 ? 9.377 -11.667 -13.556 1.00 82.00 96 TYR A N 1
ATOM 763 C CA . TYR A 1 96 ? 9.209 -10.612 -14.543 1.00 82.00 96 TYR A CA 1
ATOM 764 C C . TYR A 1 96 ? 10.564 -10.254 -15.165 1.00 82.00 96 TYR A C 1
ATOM 766 O O . TYR A 1 96 ? 11.337 -9.459 -14.634 1.00 82.00 96 TYR A O 1
ATOM 774 N N . ARG A 1 97 ? 10.857 -10.875 -16.312 1.00 71.06 97 ARG A N 1
ATOM 775 C CA . ARG A 1 97 ? 12.049 -10.620 -17.140 1.00 71.06 97 ARG A CA 1
ATOM 776 C C . ARG A 1 97 ? 11.692 -10.184 -18.560 1.00 71.06 97 ARG A C 1
ATOM 778 O O . ARG A 1 97 ? 12.365 -10.561 -19.515 1.00 71.06 97 ARG A O 1
ATOM 785 N N . LEU A 1 98 ? 10.619 -9.415 -18.710 1.00 61.81 98 LEU A N 1
ATOM 786 C CA . LEU A 1 98 ? 10.272 -8.826 -19.999 1.00 61.81 98 LEU A CA 1
ATOM 787 C C . LEU A 1 98 ? 11.265 -7.700 -20.335 1.00 61.81 98 LEU A C 1
ATOM 789 O O . LEU A 1 98 ? 11.440 -6.758 -19.564 1.00 61.81 98 LEU A O 1
ATOM 793 N N . GLU A 1 99 ? 11.942 -7.845 -21.477 1.00 58.44 99 GLU A N 1
ATOM 794 C CA . GLU A 1 99 ? 12.687 -6.781 -22.175 1.00 58.44 99 GLU A CA 1
ATOM 795 C C . GLU A 1 99 ? 13.808 -6.083 -21.379 1.00 58.44 99 GLU A C 1
ATOM 797 O O . GLU A 1 99 ? 14.045 -4.890 -21.541 1.00 58.44 99 GLU A O 1
ATOM 802 N N . HIS A 1 100 ? 14.520 -6.801 -20.500 1.00 57.56 100 HIS A N 1
ATOM 803 C CA . HIS A 1 100 ? 15.601 -6.245 -19.659 1.00 57.56 100 HIS A CA 1
ATOM 804 C C . HIS A 1 100 ? 15.187 -5.097 -18.718 1.00 57.56 100 HIS A C 1
ATOM 806 O O . HIS A 1 100 ? 16.038 -4.527 -18.028 1.00 57.56 100 HIS A O 1
ATOM 812 N N . GLN A 1 101 ? 13.895 -4.777 -18.622 1.00 65.62 101 GLN A N 1
ATOM 813 C CA . GLN A 1 101 ? 13.410 -3.744 -17.722 1.00 65.62 101 GLN A CA 1
ATOM 814 C C . GLN A 1 101 ? 13.288 -4.294 -16.307 1.00 65.62 101 GLN A C 1
ATOM 816 O O . GLN A 1 101 ? 12.304 -4.919 -15.912 1.00 65.62 101 GLN A O 1
ATOM 821 N N . VAL A 1 102 ? 14.337 -4.060 -15.527 1.00 74.88 102 VAL A N 1
ATOM 822 C CA . VAL A 1 102 ? 14.390 -4.469 -14.127 1.00 74.88 102 VAL A CA 1
ATOM 823 C C . VAL A 1 102 ? 13.605 -3.468 -13.285 1.00 74.88 102 VAL A C 1
ATOM 825 O O . VAL A 1 102 ? 13.877 -2.266 -13.316 1.00 74.88 102 VAL A O 1
ATOM 828 N N . VAL A 1 103 ? 12.657 -3.968 -12.487 1.00 80.44 103 VAL A N 1
ATOM 829 C CA . VAL A 1 103 ? 11.959 -3.164 -11.475 1.00 80.44 103 VAL A CA 1
ATOM 830 C C . VAL A 1 103 ? 12.998 -2.458 -10.588 1.00 80.44 103 VAL A C 1
ATOM 832 O O . VAL A 1 103 ? 13.879 -3.129 -10.037 1.00 80.44 103 VAL A O 1
ATOM 835 N N . PRO A 1 104 ? 12.924 -1.124 -10.412 1.00 84.44 104 PRO A N 1
ATOM 836 C CA . PRO A 1 104 ? 13.863 -0.400 -9.564 1.00 84.44 104 PRO A CA 1
ATOM 837 C C . PRO A 1 104 ? 13.934 -1.001 -8.154 1.00 84.44 104 PRO A C 1
ATOM 839 O O . PRO A 1 104 ? 12.929 -1.071 -7.451 1.00 84.44 104 PRO A O 1
ATOM 842 N N . ARG A 1 105 ? 15.133 -1.397 -7.699 1.00 86.50 105 ARG A N 1
ATOM 843 C CA . ARG A 1 105 ? 15.335 -2.059 -6.389 1.00 86.50 105 ARG A CA 1
ATOM 844 C C . ARG A 1 105 ? 14.821 -1.239 -5.200 1.00 86.50 105 ARG A C 1
ATOM 846 O O . ARG A 1 105 ? 14.451 -1.804 -4.180 1.00 86.50 105 ARG A O 1
ATOM 853 N N . SER A 1 106 ? 14.746 0.082 -5.344 1.00 90.25 106 SER A N 1
ATOM 854 C CA . SER A 1 106 ? 14.141 1.002 -4.374 1.00 90.25 106 SER A CA 1
ATOM 855 C C . SER A 1 106 ? 12.677 0.679 -4.053 1.00 90.25 106 SER A C 1
ATOM 857 O O . SER A 1 106 ? 12.242 0.908 -2.927 1.00 90.25 106 SER A O 1
ATOM 859 N N . LEU A 1 107 ? 11.918 0.118 -5.006 1.00 90.38 107 LEU A N 1
ATOM 860 C CA . LEU A 1 107 ? 10.526 -0.289 -4.786 1.00 90.38 107 LEU A CA 1
ATOM 861 C C . LEU A 1 107 ? 10.409 -1.397 -3.738 1.00 90.38 107 LEU A C 1
ATOM 863 O O . LEU A 1 107 ? 9.395 -1.448 -3.057 1.00 90.38 107 LEU A O 1
ATOM 867 N N . LEU A 1 108 ? 11.447 -2.218 -3.531 1.00 90.50 108 LEU A N 1
ATOM 868 C CA . LEU A 1 108 ? 11.454 -3.238 -2.475 1.00 90.50 108 LEU A CA 1
ATOM 869 C C . LEU A 1 108 ? 11.324 -2.641 -1.072 1.00 90.50 108 LEU A C 1
ATOM 871 O O . LEU A 1 108 ? 10.808 -3.302 -0.177 1.00 90.50 108 LEU A O 1
ATOM 875 N N . VAL A 1 109 ? 11.783 -1.402 -0.886 1.00 93.25 109 VAL A N 1
ATOM 876 C CA . VAL A 1 109 ? 11.699 -0.684 0.391 1.00 93.25 109 VAL A CA 1
ATOM 877 C C . VAL A 1 109 ? 10.508 0.271 0.389 1.00 93.25 109 VAL A C 1
ATOM 879 O O . VAL A 1 109 ? 9.728 0.283 1.339 1.00 93.25 109 VAL A O 1
ATOM 882 N N . LEU A 1 110 ? 10.325 1.037 -0.692 1.00 93.88 110 LEU A N 1
ATOM 883 C CA . LEU A 1 110 ? 9.247 2.024 -0.789 1.00 93.88 110 LEU A CA 1
ATOM 884 C C . LEU A 1 110 ? 7.863 1.377 -0.737 1.00 93.88 110 LEU A C 1
ATOM 886 O O . LEU A 1 110 ? 6.993 1.877 -0.031 1.00 93.88 110 LEU A O 1
ATOM 890 N N . TYR A 1 111 ? 7.662 0.254 -1.429 1.00 93.62 111 TYR A N 1
ATOM 891 C CA . TYR A 1 111 ? 6.370 -0.423 -1.486 1.00 93.62 111 TYR A CA 1
ATOM 892 C C . TYR A 1 111 ? 5.849 -0.839 -0.096 1.00 93.62 111 TYR A C 1
ATOM 894 O O . TYR A 1 111 ? 4.787 -0.349 0.296 1.00 93.62 111 TYR A O 1
ATOM 902 N N . PRO A 1 112 ? 6.564 -1.662 0.704 1.00 94.44 112 PRO A N 1
ATOM 903 C CA . PRO A 1 112 ? 6.081 -2.034 2.033 1.00 94.44 112 PRO A CA 1
ATOM 904 C C . PRO A 1 112 ? 5.971 -0.842 2.984 1.00 94.44 112 PRO A C 1
ATOM 906 O O . PRO A 1 112 ? 5.061 -0.815 3.812 1.00 94.44 112 PRO A O 1
ATOM 909 N N . MET A 1 113 ? 6.862 0.149 2.866 1.00 94.94 113 MET A N 1
ATOM 910 C CA . MET A 1 113 ? 6.837 1.340 3.714 1.00 94.94 113 MET A CA 1
ATOM 911 C C . MET A 1 113 ? 5.585 2.188 3.458 1.00 94.94 113 MET A C 1
ATOM 913 O O . MET A 1 113 ? 4.883 2.543 4.405 1.00 94.94 113 MET A O 1
ATOM 917 N N . LEU A 1 114 ? 5.259 2.454 2.189 1.00 94.88 114 LEU A N 1
ATOM 918 C CA . LEU A 1 114 ? 4.054 3.188 1.796 1.00 94.88 114 LEU A CA 1
ATOM 919 C C . LEU A 1 114 ? 2.782 2.417 2.147 1.00 94.88 114 LEU A C 1
ATOM 921 O O . LEU A 1 114 ? 1.829 3.014 2.644 1.00 94.88 114 LEU A O 1
ATOM 925 N N . MET A 1 115 ? 2.770 1.096 1.953 1.00 93.81 115 MET A N 1
ATOM 926 C CA . MET A 1 115 ? 1.638 0.260 2.356 1.00 93.81 115 MET A CA 1
ATOM 927 C C . MET A 1 115 ? 1.415 0.308 3.869 1.00 93.81 115 MET A C 1
ATOM 929 O O . MET A 1 115 ? 0.283 0.498 4.310 1.00 93.81 115 MET A O 1
ATOM 933 N N . MET A 1 116 ? 2.477 0.182 4.675 1.00 92.12 116 MET A N 1
ATOM 934 C CA . MET A 1 116 ? 2.375 0.320 6.130 1.00 92.12 116 MET A CA 1
ATOM 935 C C . MET A 1 116 ? 1.867 1.699 6.534 1.00 92.12 116 MET A C 1
ATOM 937 O O . MET A 1 116 ? 0.982 1.791 7.385 1.00 92.12 116 MET A O 1
ATOM 941 N N . LEU A 1 117 ? 2.392 2.759 5.918 1.00 92.50 117 LEU A N 1
ATOM 942 C CA . LEU A 1 117 ? 1.977 4.124 6.212 1.00 92.50 117 LEU A CA 1
ATOM 943 C C . LEU A 1 117 ? 0.498 4.341 5.873 1.00 92.50 117 LEU A C 1
ATOM 945 O O . LEU A 1 117 ? -0.240 4.880 6.689 1.00 92.50 117 LEU A O 1
ATOM 949 N N . TYR A 1 118 ? 0.040 3.877 4.712 1.00 93.19 118 TYR A N 1
ATOM 950 C CA . TYR A 1 118 ? -1.343 4.055 4.278 1.00 93.19 118 TYR A CA 1
ATOM 951 C C . TYR A 1 118 ? -2.316 3.204 5.106 1.00 93.19 118 TYR A C 1
ATOM 953 O O . TYR A 1 118 ? -3.288 3.712 5.667 1.00 93.19 118 TYR A O 1
ATOM 961 N N . MET A 1 119 ? -2.041 1.903 5.242 1.00 90.00 119 MET A N 1
ATOM 962 C CA . MET A 1 119 ? -2.918 0.971 5.956 1.00 90.00 119 MET A CA 1
ATOM 963 C C . MET A 1 119 ? -2.905 1.202 7.467 1.00 90.00 119 MET A C 1
ATOM 965 O O . MET A 1 119 ? -3.963 1.162 8.101 1.00 90.00 119 MET A O 1
ATOM 969 N N . GLY A 1 120 ? -1.721 1.403 8.047 1.00 87.06 120 GLY A N 1
ATOM 970 C CA . GLY A 1 120 ? -1.5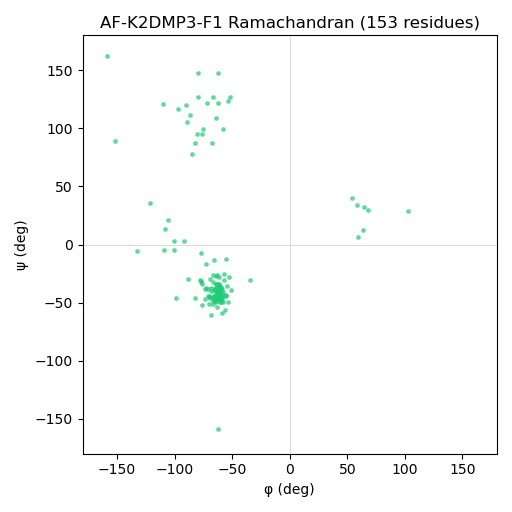34 1.667 9.470 1.00 87.06 120 GLY A CA 1
ATOM 971 C C . GLY A 1 120 ? -1.961 3.084 9.838 1.00 87.06 120 GLY A C 1
ATOM 972 O O . GLY A 1 120 ? -2.737 3.264 10.777 1.00 87.06 120 GLY A O 1
ATOM 973 N N . GLY A 1 121 ? -1.538 4.077 9.052 1.00 86.88 121 GLY A N 1
ATOM 974 C CA . GLY A 1 121 ? -1.897 5.481 9.244 1.00 86.88 121 GLY A CA 1
ATOM 975 C C . GLY A 1 121 ? -3.390 5.735 9.068 1.00 86.88 121 GLY A C 1
ATOM 976 O O . GLY A 1 121 ? -3.986 6.378 9.923 1.00 86.88 121 GLY A O 1
ATOM 977 N N . GLY A 1 122 ? -4.038 5.164 8.048 1.00 87.31 122 GLY A N 1
ATOM 978 C CA . GLY A 1 122 ? -5.487 5.303 7.858 1.00 87.31 122 GLY A CA 1
ATOM 979 C C . GLY A 1 122 ? -6.304 4.728 9.020 1.00 87.31 122 GLY A C 1
ATOM 980 O O . GLY A 1 122 ? -7.266 5.348 9.481 1.00 87.31 122 GLY A O 1
ATOM 981 N N . ARG A 1 123 ? -5.884 3.573 9.558 1.00 84.50 123 ARG A N 1
ATOM 982 C CA . ARG A 1 123 ? -6.507 2.962 10.745 1.00 84.50 123 ARG A CA 1
ATOM 983 C C . ARG A 1 123 ? -6.302 3.812 11.999 1.00 84.50 123 ARG A C 1
ATOM 985 O O . ARG A 1 123 ? -7.263 4.059 12.729 1.00 84.50 123 ARG A O 1
ATOM 992 N N . ALA A 1 124 ? -5.077 4.285 12.226 1.00 82.38 124 ALA A N 1
ATOM 993 C CA . ALA A 1 124 ? -4.752 5.163 13.345 1.00 82.38 124 ALA A CA 1
ATOM 994 C C . ALA A 1 124 ? -5.527 6.489 13.265 1.00 82.38 124 ALA A C 1
ATOM 996 O O . ALA A 1 124 ? -6.161 6.885 14.240 1.00 82.38 124 ALA A O 1
ATOM 997 N N . ALA A 1 125 ? -5.568 7.122 12.091 1.00 84.94 125 ALA A N 1
ATOM 998 C CA . ALA A 1 125 ? -6.239 8.397 11.861 1.00 84.94 125 ALA A CA 1
ATOM 999 C C . ALA A 1 125 ? -7.756 8.306 12.071 1.00 84.94 125 ALA A C 1
ATOM 1001 O O . ALA A 1 125 ? -8.320 9.098 12.827 1.00 84.94 125 ALA A O 1
ATOM 1002 N N . TYR A 1 126 ? -8.432 7.314 11.476 1.00 81.81 126 TYR A N 1
ATOM 1003 C CA . TYR A 1 126 ? -9.872 7.147 11.705 1.00 81.81 126 TYR A CA 1
ATOM 1004 C C . TYR A 1 126 ? -10.163 6.819 13.173 1.00 81.81 126 TYR A C 1
ATOM 1006 O O . TYR A 1 126 ? -11.179 7.275 13.701 1.00 81.81 126 TYR A O 1
ATOM 1014 N N . ARG A 1 127 ? -9.283 6.075 13.864 1.00 76.88 127 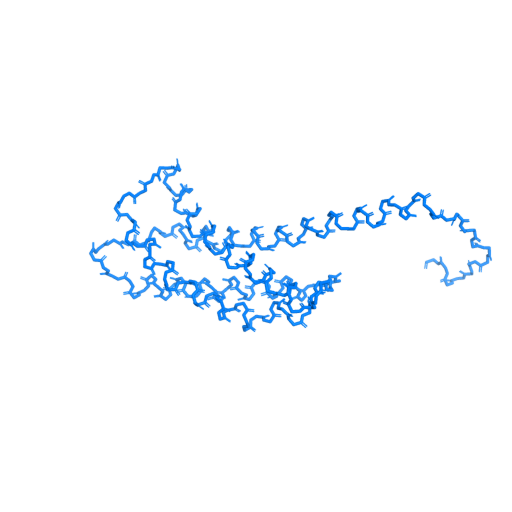ARG A N 1
ATOM 1015 C CA . ARG A 1 127 ? -9.442 5.853 15.305 1.00 76.88 127 ARG A CA 1
ATOM 1016 C C . ARG A 1 127 ? -9.334 7.164 16.070 1.00 76.88 127 ARG A C 1
ATOM 1018 O O . ARG A 1 127 ? -10.256 7.459 16.817 1.00 76.88 127 ARG A O 1
ATOM 1025 N N . MET A 1 128 ? -8.263 7.934 15.882 1.00 79.44 128 MET A N 1
ATOM 1026 C CA . MET A 1 128 ? -8.065 9.212 16.573 1.00 79.44 128 MET A CA 1
ATOM 1027 C C . MET A 1 128 ? -9.253 10.143 16.348 1.00 79.44 128 MET A C 1
ATOM 1029 O O . MET A 1 128 ? -9.770 10.718 17.299 1.00 79.44 128 MET A O 1
ATOM 1033 N N . TRP A 1 129 ? -9.758 10.218 15.116 1.00 81.50 129 TRP A N 1
ATOM 1034 C CA . TRP A 1 129 ? -10.942 11.010 14.804 1.00 81.50 129 TRP A CA 1
ATOM 1035 C C . TRP A 1 129 ? -12.202 10.503 15.520 1.00 81.50 129 TRP A C 1
ATOM 1037 O O . TRP A 1 129 ? -12.946 11.284 16.114 1.00 81.50 129 TRP A O 1
ATOM 1047 N N . LYS A 1 130 ? -12.440 9.187 15.508 1.00 76.75 130 LYS A N 1
ATOM 1048 C CA . LYS A 1 130 ? -13.593 8.569 16.173 1.00 76.75 130 LYS A CA 1
ATOM 1049 C C . LYS A 1 130 ? -13.523 8.727 17.693 1.00 76.75 130 LYS A C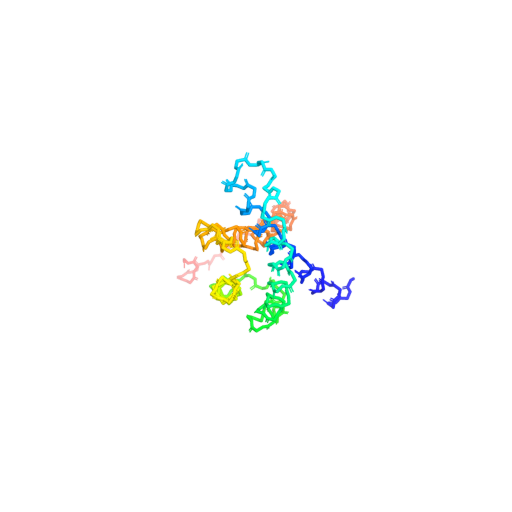 1
ATOM 1051 O O . LYS A 1 130 ? -14.529 9.067 18.308 1.00 76.75 130 LYS A O 1
ATOM 1056 N N . GLU A 1 131 ? -12.359 8.485 18.282 1.00 75.62 131 GLU A N 1
ATOM 1057 C CA . GLU A 1 131 ? -12.090 8.610 19.713 1.00 75.62 131 GLU A CA 1
ATOM 1058 C C . GLU A 1 131 ? -12.240 10.067 20.153 1.00 75.62 131 GLU A C 1
ATOM 1060 O O . GLU A 1 131 ? -13.007 10.338 21.068 1.00 75.62 131 GLU A O 1
ATOM 1065 N N . HIS A 1 132 ? -11.665 11.021 19.418 1.00 74.25 132 HIS A N 1
ATOM 1066 C CA . HIS A 1 132 ? -11.851 12.447 19.681 1.00 74.25 132 HIS A CA 1
ATOM 1067 C C . HIS A 1 132 ? -13.323 12.876 19.562 1.00 74.25 132 HIS A C 1
ATOM 1069 O O . HIS A 1 132 ? -13.792 13.691 20.353 1.00 74.25 132 HIS A O 1
ATOM 1075 N N . ARG A 1 133 ? -14.092 12.343 18.605 1.00 71.56 133 ARG A N 1
ATOM 1076 C CA . ARG A 1 133 ? -15.510 12.706 18.443 1.00 71.56 133 ARG A CA 1
ATOM 1077 C C . ARG A 1 133 ? -16.413 12.097 19.521 1.00 71.56 133 ARG A C 1
ATOM 1079 O O . ARG A 1 133 ? -17.352 12.754 19.957 1.00 71.56 133 ARG A O 1
ATOM 1086 N N . LEU A 1 134 ? -16.151 10.857 19.937 1.00 65.19 134 LEU A N 1
ATOM 1087 C CA . LEU A 1 134 ? -16.909 10.179 20.996 1.00 65.19 134 LEU A CA 1
ATOM 1088 C C . LEU A 1 134 ? -16.524 10.707 22.382 1.00 65.19 134 LEU A C 1
ATOM 1090 O O . LEU A 1 134 ? -17.395 11.139 23.129 1.00 65.19 134 LEU A O 1
ATOM 1094 N N . TYR A 1 135 ? -15.232 10.733 22.709 1.00 60.91 135 TYR A N 1
ATOM 1095 C CA . TYR A 1 135 ? -14.754 11.177 24.018 1.00 60.91 135 TYR A CA 1
ATOM 1096 C C . TYR A 1 135 ? -14.737 12.695 24.165 1.00 60.91 135 TYR A C 1
ATOM 1098 O O . TYR A 1 135 ? -15.015 13.176 25.253 1.00 60.91 135 TYR A O 1
ATOM 1106 N N . GLY A 1 136 ? -14.522 13.470 23.099 1.00 60.53 136 GLY A N 1
ATOM 1107 C CA . GLY A 1 136 ? -14.598 14.935 23.172 1.00 60.53 136 GLY A CA 1
ATOM 1108 C C . GLY A 1 136 ? -15.986 15.443 23.579 1.00 60.53 136 GLY A C 1
ATOM 1109 O O . GLY A 1 136 ? -16.087 16.398 24.341 1.00 60.53 136 GLY A O 1
ATOM 1110 N N . GLY A 1 137 ? -17.058 14.763 23.149 1.00 59.00 137 GLY A N 1
ATOM 1111 C CA . GLY A 1 137 ? -18.424 15.059 23.599 1.00 59.00 137 GLY A CA 1
ATOM 1112 C C . GLY A 1 137 ? -18.744 14.530 25.004 1.00 59.00 137 GLY A C 1
ATOM 1113 O O . GLY A 1 137 ? -19.495 15.163 25.740 1.00 59.00 137 GLY A O 1
ATOM 1114 N N . LEU A 1 138 ? -18.156 13.395 25.397 1.00 55.91 138 LEU A N 1
ATOM 1115 C CA . LEU A 1 138 ? -18.329 12.784 26.722 1.00 55.91 138 LEU A CA 1
ATOM 1116 C C . LEU A 1 138 ? -17.525 13.491 27.825 1.00 55.91 138 LEU A C 1
ATOM 1118 O O . LEU A 1 138 ? -18.007 13.558 28.947 1.00 55.91 138 LEU A O 1
ATOM 1122 N N . ILE A 1 139 ? -16.357 14.073 27.526 1.00 57.06 139 ILE A N 1
ATOM 1123 C CA . ILE A 1 139 ? -15.589 14.910 28.467 1.00 57.06 139 ILE A CA 1
ATOM 1124 C C . ILE A 1 139 ? -16.416 16.134 28.886 1.00 57.06 139 ILE A C 1
ATOM 1126 O O . ILE A 1 139 ? -16.411 16.501 30.055 1.00 57.06 139 ILE A O 1
ATOM 1130 N N . ALA A 1 140 ? -17.200 16.709 27.967 1.00 58.72 140 ALA A N 1
ATOM 1131 C CA . ALA A 1 140 ? -18.123 17.802 28.274 1.00 58.72 140 ALA A CA 1
ATOM 1132 C C . ALA A 1 140 ? -19.375 17.362 29.069 1.00 58.72 140 ALA A C 1
ATOM 1134 O O . ALA A 1 140 ? -20.058 18.207 29.641 1.00 58.72 140 ALA A O 1
ATOM 1135 N N . GLN A 1 141 ? -19.689 16.059 29.112 1.00 62.47 141 GLN A N 1
ATOM 1136 C CA . GLN A 1 141 ? -20.844 15.493 29.832 1.00 62.47 141 GLN A CA 1
ATOM 1137 C C . GLN A 1 141 ? -20.466 14.678 31.079 1.00 62.47 141 GLN A C 1
ATOM 1139 O O . GLN A 1 141 ? -21.353 14.212 31.800 1.00 62.47 141 GLN A O 1
ATOM 1144 N N . GLY A 1 142 ? -19.174 14.475 31.342 1.00 65.50 142 GLY A N 1
ATOM 1145 C CA . GLY A 1 142 ? -18.695 13.719 32.491 1.00 65.50 142 GLY A CA 1
ATOM 1146 C C . GLY A 1 142 ? -19.087 14.425 33.783 1.00 65.50 142 GLY A C 1
ATOM 1147 O O . GLY A 1 142 ? -18.547 15.479 34.105 1.00 65.50 142 GLY A O 1
ATOM 1148 N N . LYS A 1 143 ? -20.035 13.856 34.536 1.00 69.44 143 LYS A N 1
ATOM 1149 C CA . LYS A 1 143 ? -20.355 14.360 35.875 1.00 69.44 143 LYS A CA 1
ATOM 1150 C C . LYS A 1 143 ? -19.149 14.105 36.787 1.00 69.44 143 LYS A C 1
ATOM 1152 O O . LYS A 1 143 ? -18.710 12.957 36.853 1.00 69.44 143 LYS A O 1
ATOM 1157 N N . PRO A 1 144 ? -18.612 15.121 37.486 1.00 68.19 144 PRO A N 1
ATOM 1158 C CA . PRO A 1 144 ? -17.539 14.907 38.445 1.00 68.19 144 PRO A CA 1
ATOM 1159 C C . PRO A 1 144 ? -18.050 13.988 39.557 1.00 68.19 144 PRO A C 1
ATOM 1161 O O . PRO A 1 144 ? -19.051 14.285 40.208 1.00 68.19 144 PRO A O 1
ATOM 1164 N N . VAL A 1 145 ? -17.383 12.851 39.743 1.00 76.94 145 VAL A N 1
ATOM 1165 C CA . VAL A 1 145 ? -17.690 11.898 40.812 1.00 76.94 145 VAL A CA 1
ATOM 1166 C C . VAL A 1 145 ? -16.549 11.947 41.814 1.00 76.94 145 VAL A C 1
ATOM 1168 O O . VAL A 1 145 ? -15.397 11.706 41.462 1.00 76.94 145 VAL A O 1
ATOM 1171 N N . VAL A 1 146 ? -16.872 12.273 43.062 1.00 81.19 146 VAL A N 1
ATOM 1172 C CA . VAL A 1 146 ? -15.927 12.205 44.177 1.00 81.19 146 VAL A CA 1
ATOM 1173 C C . VAL A 1 146 ? -16.026 10.810 44.782 1.00 81.19 146 VAL A C 1
ATOM 1175 O O . VAL A 1 146 ? -17.093 10.404 45.240 1.00 81.19 146 VAL A O 1
ATOM 1178 N N . ILE A 1 147 ? -14.919 10.070 44.781 1.00 78.56 147 ILE A N 1
ATOM 1179 C CA . ILE A 1 147 ? -14.827 8.780 45.467 1.00 78.56 147 ILE A CA 1
ATOM 1180 C C . ILE A 1 147 ? -14.371 9.058 46.900 1.00 78.56 147 ILE A C 1
ATOM 1182 O O . ILE A 1 147 ? -13.207 9.372 47.140 1.00 78.56 147 ILE A O 1
ATOM 1186 N N . VAL A 1 148 ? -15.292 8.954 47.856 1.00 74.19 148 VAL A N 1
ATOM 1187 C CA . VAL A 1 148 ? -14.975 9.039 49.288 1.00 74.19 148 VAL A CA 1
ATOM 1188 C C . VAL A 1 148 ? -14.835 7.616 49.823 1.00 74.19 148 VAL A C 1
ATOM 1190 O O . VAL A 1 148 ? -15.794 6.851 49.789 1.00 74.19 148 VAL A O 1
ATOM 1193 N N . GLY A 1 149 ? -13.638 7.249 50.295 1.00 73.19 149 GLY A N 1
ATOM 1194 C CA . GLY A 1 149 ? -13.366 5.914 50.851 1.00 73.19 149 GLY A CA 1
ATOM 1195 C C . GLY A 1 149 ? -12.599 4.953 49.936 1.00 73.19 149 GLY A C 1
ATOM 1196 O O . GLY A 1 149 ? -12.744 3.739 50.064 1.00 73.19 149 GLY A O 1
ATOM 1197 N N . ALA A 1 150 ? -11.757 5.459 49.034 1.00 67.31 150 ALA A N 1
ATOM 1198 C CA . ALA A 1 150 ? -10.746 4.644 48.367 1.00 67.31 150 ALA A CA 1
ATOM 1199 C C . ALA A 1 150 ? -9.689 4.205 49.399 1.00 67.31 150 ALA A C 1
ATOM 1201 O O . ALA A 1 150 ? -8.707 4.901 49.636 1.00 67.31 150 ALA A O 1
ATOM 1202 N N . GLY A 1 151 ? -9.921 3.080 50.081 1.00 76.19 151 GLY A N 1
ATOM 1203 C CA . GLY A 1 151 ? -8.910 2.449 50.934 1.00 76.19 151 GLY A CA 1
ATOM 1204 C C . GLY A 1 151 ? -7.679 1.999 50.127 1.00 76.19 151 GLY A C 1
ATOM 1205 O O . GLY A 1 151 ? -7.460 2.421 48.995 1.00 76.19 151 GLY A O 1
ATOM 1206 N N . ARG A 1 152 ? -6.888 1.054 50.652 1.00 62.69 152 ARG A N 1
ATOM 1207 C CA . ARG A 1 152 ? -5.660 0.552 49.984 1.00 62.69 152 ARG A CA 1
ATOM 1208 C C . ARG A 1 152 ? -5.842 -0.002 48.554 1.00 62.69 152 ARG A C 1
ATOM 1210 O O . ARG A 1 152 ? -4.842 -0.220 47.888 1.00 62.69 152 ARG A O 1
ATOM 1217 N N . GLY A 1 153 ? -7.070 -0.241 48.092 1.00 62.94 153 GLY A N 1
ATOM 1218 C CA . GLY A 1 153 ? -7.371 -0.718 46.735 1.00 62.94 153 GLY A CA 1
ATOM 1219 C C . GLY A 1 153 ? -7.643 0.373 45.691 1.00 62.94 153 GLY A C 1
ATOM 1220 O O . GLY A 1 153 ? -8.006 0.029 44.573 1.00 62.94 153 GLY A O 1
ATOM 1221 N N . GLY A 1 154 ? -7.541 1.659 46.048 1.00 57.56 154 GLY A N 1
ATOM 1222 C CA . GLY A 1 154 ? -7.790 2.781 45.130 1.00 57.56 154 GLY A CA 1
ATOM 1223 C C . GLY A 1 154 ? -6.548 3.559 44.685 1.00 57.56 154 GLY A C 1
ATOM 1224 O O . GLY A 1 154 ? -6.708 4.660 44.163 1.00 57.56 154 GLY A O 1
ATOM 1225 N N . ALA A 1 155 ? -5.351 3.016 44.924 1.00 51.16 155 ALA A N 1
ATOM 1226 C CA . ALA A 1 155 ? -4.085 3.524 44.390 1.00 51.16 155 ALA A CA 1
ATOM 1227 C C . ALA A 1 155 ? -3.693 2.767 43.115 1.00 51.16 155 ALA A C 1
ATOM 1229 O O . ALA A 1 155 ? -3.922 1.536 43.081 1.00 51.16 155 ALA A O 1
#

Solvent-accessible surface area (backbone atoms only — not comparable to full-atom values): 8933 Å² total; per-residue (Å²): 134,59,73,66,60,56,51,51,53,53,50,52,53,54,54,48,25,51,54,47,12,53,56,47,28,50,25,66,75,47,78,69,44,83,59,74,90,46,48,65,58,54,51,53,46,47,69,54,47,51,60,50,34,56,50,23,39,60,74,37,42,66,74,79,56,84,79,78,84,83,58,72,66,59,58,52,24,52,51,45,21,44,49,47,35,46,51,49,49,52,50,48,60,74,70,53,70,64,87,82,59,69,78,62,73,64,42,74,56,39,27,49,50,41,29,48,50,45,54,50,46,50,52,51,50,55,44,53,53,51,48,49,59,55,48,56,57,42,65,78,63,59,75,89,77,86,82,85,81,68,56,94,85,64,118

Foldseek 3Di:
DDLVVVLVVLLVLLLVLQLCLLVVLVCVVVVNDDDPVCVVVSVVCNVQLSVQLSVQLVVLVQSVDPDPPDDPSNVVSLVSSLVSSLVSVVVCQVPPPPPVDHDPPSSSVSRSVSSCCSSVVVSVVVCVVVCCVVVVVVVVVDDDDDDDDPDPVND

Nearest PDB structures (foldseek):
  6vn7-assembly1_R  TM=2.747E-01  e=8.495E+00  Homo sapiens
  8fls-assembly1_R  TM=2.461E-01  e=8.085E+00  Homo sapiens